Protein AF-A0AAP9Y493-F1 (afdb_monomer_lite)

Sequence (127 aa):
MAGSSLLEVAIALLLLAGATVGVLGAQLAMRHVEADLSRRAQAWRLADSRAELARSESVPTVDWARAAPDLPGARFDTSARDGHALVTVSWRRGGHGAAPAVCKPRVSGTRQPAGCVALAYAAELSP

Radius of gyration: 23.98 Å; chains: 1; bounding box: 55×29×78 Å

Secondary structure (DSSP, 8-state):
-HHHHHHHHHHHHHHHHHHHHHHHHHHHHHHHHHHHHHHHHHHHHHHHHHHHHHHTT------TTTT-TTSTT-EEEEEEETTEEEEEEEEPPPSS-PPPS------SS-----EEEEEEE------

Organism: Burkholderia glumae (NCBI:txid337)

pLDDT: mean 80.67, std 16.14, range [41.0, 97.81]

Foldseek 3Di:
DVVVVVVVVVVVVVVVVVVVVVVVVVVVVVVLVVLVVVLVVLQVVLLVVVLVCLQVPDDPPDPSVVSRPSFAPWDWDWDDDPQWIKIKIFGADPDDDDADPDDDDDPDDDDDRRDMDMDTDHRDPDD

Structure (mmCIF, N/CA/C/O backbone):
data_AF-A0AAP9Y493-F1
#
_entry.id   AF-A0AAP9Y493-F1
#
loop_
_atom_site.group_PDB
_atom_site.id
_atom_site.type_symbol
_atom_site.label_atom_id
_atom_site.label_alt_id
_atom_site.label_comp_id
_atom_site.label_asym_id
_atom_site.label_entity_id
_atom_site.label_seq_id
_atom_site.pdbx_PDB_ins_code
_atom_site.Cartn_x
_atom_site.Cartn_y
_atom_site.Cartn_z
_atom_site.occupancy
_atom_site.B_iso_or_equiv
_atom_site.auth_seq_id
_atom_site.auth_comp_id
_atom_site.auth_asym_id
_atom_site.auth_atom_id
_atom_site.pdbx_PDB_model_num
ATOM 1 N N . MET A 1 1 ? 28.914 -5.672 -51.600 1.00 53.25 1 MET A N 1
ATOM 2 C CA . MET A 1 1 ? 27.766 -6.397 -51.005 1.00 53.25 1 MET A CA 1
ATOM 3 C C . MET A 1 1 ? 27.940 -6.740 -49.518 1.00 53.25 1 MET A C 1
ATOM 5 O O . MET A 1 1 ? 26.934 -6.802 -48.837 1.00 53.25 1 MET A O 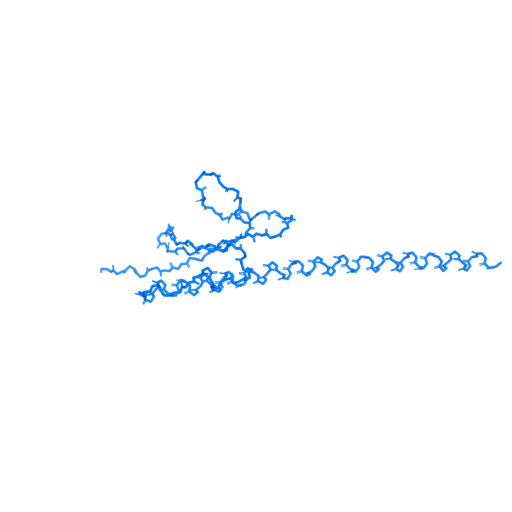1
ATOM 9 N N . ALA A 1 2 ? 29.154 -6.877 -48.960 1.00 58.97 2 ALA A N 1
ATOM 10 C CA . ALA A 1 2 ? 29.333 -7.154 -47.519 1.00 58.97 2 ALA A CA 1
ATOM 11 C C . ALA A 1 2 ? 28.956 -5.989 -46.567 1.00 58.97 2 ALA A C 1
ATOM 13 O O . ALA A 1 2 ? 28.538 -6.222 -45.438 1.00 58.97 2 ALA A O 1
ATOM 14 N N . GLY A 1 3 ? 29.065 -4.732 -47.017 1.00 61.28 3 GLY A N 1
ATOM 15 C CA . GLY A 1 3 ? 28.811 -3.553 -46.174 1.00 61.28 3 GLY A CA 1
ATOM 16 C C . GLY A 1 3 ? 27.344 -3.326 -45.782 1.00 61.28 3 GLY A C 1
ATOM 17 O O . GLY A 1 3 ? 27.093 -2.818 -44.694 1.00 61.28 3 GLY A O 1
ATOM 18 N N . SER A 1 4 ? 26.375 -3.734 -46.614 1.00 69.50 4 SER A N 1
ATOM 19 C CA . SER A 1 4 ? 24.946 -3.624 -46.269 1.00 69.50 4 SER A CA 1
ATOM 20 C C . SER A 1 4 ? 24.528 -4.669 -45.234 1.00 69.50 4 SER A C 1
ATOM 22 O O . SER A 1 4 ? 23.779 -4.348 -44.321 1.00 69.50 4 SER A O 1
ATOM 24 N N . SER A 1 5 ? 25.079 -5.885 -45.322 1.00 79.31 5 SER A N 1
ATOM 25 C CA . SER A 1 5 ? 24.807 -6.970 -44.372 1.00 79.31 5 SER A CA 1
ATOM 26 C C . SER A 1 5 ? 25.378 -6.680 -42.978 1.00 79.31 5 SER A C 1
ATOM 28 O O . SER A 1 5 ? 24.701 -6.912 -41.982 1.00 79.31 5 SER A O 1
ATOM 30 N N . LEU A 1 6 ? 26.584 -6.103 -42.881 1.00 86.50 6 LEU A N 1
ATOM 31 C CA . LEU A 1 6 ? 27.160 -5.717 -41.585 1.00 86.50 6 LEU A CA 1
ATOM 32 C C . LEU A 1 6 ? 26.374 -4.589 -40.905 1.00 86.50 6 LEU A C 1
ATOM 34 O O . LEU A 1 6 ? 26.174 -4.632 -39.693 1.00 86.50 6 LEU A O 1
ATOM 38 N N . LEU A 1 7 ? 25.910 -3.601 -41.676 1.00 90.81 7 LEU A N 1
ATOM 39 C CA . LEU A 1 7 ? 25.077 -2.522 -41.148 1.00 90.81 7 LEU A CA 1
ATOM 40 C C . LEU A 1 7 ? 23.725 -3.054 -40.656 1.00 90.81 7 LEU A C 1
ATOM 42 O O . LEU A 1 7 ? 23.280 -2.683 -39.576 1.00 90.81 7 LEU A O 1
ATOM 46 N N . GLU A 1 8 ? 23.095 -3.945 -41.418 1.00 90.75 8 GLU A N 1
ATOM 47 C CA . GLU A 1 8 ? 21.823 -4.566 -41.049 1.00 90.75 8 GLU A CA 1
ATOM 48 C C . GLU A 1 8 ? 21.942 -5.387 -39.760 1.00 90.75 8 GLU A C 1
ATOM 50 O O . GLU A 1 8 ? 21.132 -5.224 -38.847 1.00 90.75 8 GLU A O 1
ATOM 55 N N . VAL A 1 9 ? 23.004 -6.189 -39.628 1.00 94.88 9 VAL A N 1
ATOM 56 C CA . VAL A 1 9 ? 23.297 -6.931 -38.393 1.00 94.88 9 VAL A CA 1
ATOM 57 C C . VAL A 1 9 ? 23.549 -5.974 -37.227 1.00 94.88 9 VAL A C 1
ATOM 59 O O . VAL A 1 9 ? 23.018 -6.190 -36.139 1.00 94.88 9 VAL A O 1
ATOM 62 N N . ALA A 1 10 ? 24.304 -4.892 -37.433 1.00 94.62 10 ALA A N 1
ATOM 63 C CA . ALA A 1 10 ? 24.545 -3.897 -36.390 1.00 94.62 10 ALA A CA 1
ATOM 64 C C . ALA A 1 10 ? 23.242 -3.220 -35.929 1.00 94.62 10 ALA A C 1
ATOM 66 O O . ALA A 1 10 ? 23.013 -3.086 -34.728 1.00 94.62 10 ALA A O 1
ATOM 67 N N . ILE A 1 11 ? 22.358 -2.851 -36.862 1.00 94.94 11 ILE A N 1
ATOM 68 C CA . ILE A 1 11 ? 21.041 -2.281 -36.548 1.00 94.94 11 ILE A CA 1
ATOM 69 C C . ILE A 1 11 ? 20.187 -3.300 -35.788 1.00 94.94 11 ILE A C 1
ATOM 71 O O . ILE A 1 11 ? 19.616 -2.958 -34.754 1.00 94.94 11 ILE A O 1
ATOM 75 N N . ALA A 1 12 ? 20.131 -4.554 -36.243 1.00 96.25 12 ALA A N 1
ATOM 76 C CA . ALA A 1 12 ? 19.380 -5.609 -35.570 1.00 96.25 12 ALA A CA 1
ATOM 77 C C . ALA A 1 12 ? 19.870 -5.830 -34.129 1.00 96.25 12 ALA A C 1
ATOM 79 O O . ALA A 1 12 ? 19.057 -5.941 -33.212 1.00 96.25 12 ALA A O 1
ATOM 80 N N . LEU A 1 13 ? 21.189 -5.822 -33.907 1.00 96.62 13 LEU A N 1
ATOM 81 C CA . LEU A 1 13 ? 21.783 -5.939 -32.575 1.00 96.62 13 LEU A CA 1
ATOM 82 C C . LEU A 1 13 ? 21.454 -4.736 -31.683 1.00 96.62 13 LEU A C 1
ATOM 84 O O . LEU A 1 13 ? 21.138 -4.925 -30.510 1.00 96.62 13 LEU A O 1
ATOM 88 N N . LEU A 1 14 ? 21.474 -3.514 -32.224 1.00 97.50 14 LEU A N 1
ATOM 89 C CA . LEU A 1 14 ? 21.091 -2.310 -31.479 1.00 97.50 14 LEU A CA 1
ATOM 90 C C . LEU A 1 14 ? 19.608 -2.328 -31.088 1.00 97.50 14 LEU A C 1
ATOM 92 O O . LEU A 1 14 ? 19.272 -2.011 -29.947 1.00 97.50 14 LEU A O 1
ATOM 96 N N . LEU A 1 15 ? 18.725 -2.743 -31.999 1.00 97.81 15 LEU A N 1
ATOM 97 C CA . LEU A 1 15 ? 17.295 -2.885 -31.719 1.00 97.81 15 LEU A CA 1
ATOM 98 C C . LEU A 1 15 ? 17.032 -3.976 -30.675 1.00 97.81 15 LEU A C 1
ATOM 100 O O . LEU A 1 15 ? 16.255 -3.759 -29.745 1.00 97.81 15 LEU A O 1
ATOM 104 N N . LEU A 1 16 ? 17.717 -5.117 -30.780 1.00 97.44 16 LEU A N 1
ATOM 105 C CA . LEU A 1 16 ? 17.619 -6.204 -29.808 1.00 97.44 16 LEU A CA 1
ATOM 106 C C . LEU A 1 16 ? 18.117 -5.767 -28.421 1.00 97.44 16 LEU A C 1
ATOM 108 O O . LEU A 1 16 ? 17.470 -6.041 -27.408 1.00 97.44 16 LEU A O 1
ATOM 112 N N . ALA A 1 17 ? 19.231 -5.038 -28.362 1.00 97.31 17 ALA A N 1
ATOM 113 C CA . ALA A 1 17 ? 19.741 -4.475 -27.117 1.00 97.31 17 ALA A CA 1
ATOM 114 C C . ALA A 1 17 ? 18.747 -3.470 -26.508 1.00 97.31 17 ALA A C 1
ATOM 116 O O . ALA A 1 17 ? 18.425 -3.558 -25.325 1.00 97.31 17 ALA A O 1
ATOM 117 N N . GLY A 1 18 ? 18.180 -2.568 -27.314 1.00 97.75 18 GLY A N 1
ATOM 118 C CA . GLY A 1 18 ? 17.153 -1.630 -26.855 1.00 97.75 18 GLY A CA 1
ATOM 119 C C . GLY A 1 18 ? 15.910 -2.337 -26.306 1.00 97.75 18 GLY A C 1
ATOM 120 O O . GLY A 1 18 ? 15.422 -1.997 -25.226 1.00 97.75 18 GLY A O 1
ATOM 121 N N . ALA A 1 19 ? 15.436 -3.371 -27.004 1.00 97.38 19 ALA A N 1
ATOM 122 C CA . ALA A 1 19 ? 14.290 -4.166 -26.575 1.00 97.38 19 ALA A CA 1
ATOM 123 C C . ALA A 1 19 ? 14.550 -4.883 -25.241 1.00 97.38 19 ALA A C 1
ATOM 125 O O . ALA A 1 19 ? 13.704 -4.843 -24.348 1.00 97.38 19 ALA A O 1
ATOM 126 N N . THR A 1 20 ? 15.726 -5.494 -25.063 1.00 97.69 20 THR A N 1
ATOM 127 C CA . THR A 1 20 ? 16.064 -6.194 -23.810 1.00 97.69 20 THR A CA 1
ATOM 128 C C . THR A 1 20 ? 16.155 -5.236 -22.621 1.00 97.69 20 THR A C 1
ATOM 130 O O . THR A 1 20 ? 15.603 -5.538 -21.562 1.00 97.69 20 THR A O 1
ATOM 133 N N . VAL A 1 21 ? 16.748 -4.049 -22.795 1.00 97.69 21 VAL A N 1
ATOM 134 C CA . VAL A 1 21 ? 16.772 -3.001 -21.758 1.00 97.69 21 VAL A CA 1
ATOM 135 C C . VAL A 1 21 ? 15.354 -2.550 -21.395 1.00 97.69 21 VAL A C 1
ATOM 137 O O . VAL A 1 21 ? 15.032 -2.442 -20.210 1.00 97.69 21 VAL A O 1
ATOM 140 N N . GLY A 1 22 ? 14.485 -2.346 -22.389 1.00 97.12 22 GLY A N 1
ATOM 141 C CA . GLY A 1 22 ? 13.082 -1.989 -22.160 1.00 97.12 22 GLY A CA 1
ATOM 142 C C . GLY A 1 22 ? 12.327 -3.049 -21.351 1.00 97.12 22 GLY A C 1
ATOM 143 O O . GLY A 1 22 ? 11.646 -2.721 -20.377 1.00 97.12 22 GLY A O 1
ATOM 144 N N . VAL A 1 23 ? 12.499 -4.328 -21.699 1.00 97.81 23 VAL A N 1
ATOM 145 C CA . VAL A 1 23 ? 11.873 -5.452 -20.986 1.00 97.81 23 VAL A CA 1
ATOM 146 C C . VAL A 1 23 ? 12.373 -5.546 -19.543 1.00 97.81 23 VAL A C 1
ATOM 148 O O . VAL A 1 23 ? 11.561 -5.686 -18.627 1.00 97.81 23 VAL A O 1
ATOM 151 N N . LEU A 1 24 ? 13.683 -5.425 -19.309 1.00 97.44 24 LEU A N 1
ATOM 152 C CA . LEU A 1 24 ? 14.253 -5.446 -17.958 1.00 97.44 24 LEU A CA 1
ATOM 153 C C . LEU A 1 24 ? 13.736 -4.280 -17.106 1.00 97.44 24 LEU A C 1
ATOM 155 O O . LEU A 1 24 ? 13.361 -4.480 -15.950 1.00 97.44 24 LEU A O 1
ATOM 159 N N . GLY A 1 25 ? 13.646 -3.081 -17.686 1.00 95.44 25 GLY A N 1
ATOM 160 C CA . GLY A 1 25 ? 13.064 -1.916 -17.021 1.00 95.44 25 GLY A CA 1
ATOM 161 C C . GLY A 1 25 ? 11.608 -2.145 -16.606 1.00 95.44 25 GLY A C 1
ATOM 162 O O . GLY A 1 25 ? 11.241 -1.879 -15.460 1.00 95.44 25 GLY A O 1
ATOM 163 N N . ALA A 1 26 ? 10.790 -2.710 -17.500 1.00 95.06 26 ALA A N 1
ATOM 164 C CA . ALA A 1 26 ? 9.398 -3.043 -17.202 1.00 95.06 26 ALA A CA 1
ATOM 165 C C . ALA A 1 26 ? 9.276 -4.099 -16.089 1.00 95.06 26 ALA A C 1
ATOM 167 O O . ALA A 1 26 ? 8.447 -3.954 -15.191 1.00 95.06 26 ALA A O 1
ATOM 168 N N . GLN A 1 27 ? 10.122 -5.133 -16.099 1.00 96.31 27 GLN A N 1
ATOM 169 C CA . GLN A 1 27 ? 10.119 -6.162 -15.054 1.00 96.31 27 GLN A CA 1
ATOM 170 C C . GLN A 1 27 ? 10.488 -5.596 -13.681 1.00 96.31 27 GLN A C 1
ATOM 172 O O . GLN A 1 27 ? 9.819 -5.902 -12.694 1.00 96.31 27 GLN A O 1
ATOM 177 N N . LEU A 1 28 ? 11.500 -4.729 -13.608 1.00 94.38 28 LEU A N 1
ATOM 178 C CA . LEU A 1 28 ? 11.867 -4.050 -12.364 1.00 94.38 28 LEU A CA 1
ATOM 179 C C . LEU A 1 28 ? 10.721 -3.172 -11.847 1.00 94.38 28 LEU A C 1
ATOM 181 O O . LEU A 1 28 ? 10.393 -3.220 -10.659 1.00 94.38 28 LEU A O 1
ATOM 185 N N . ALA A 1 29 ? 10.061 -2.424 -12.735 1.00 89.38 29 ALA A N 1
ATOM 186 C CA . ALA A 1 29 ? 8.899 -1.619 -12.374 1.00 89.38 29 ALA A CA 1
ATOM 187 C C . ALA A 1 29 ? 7.750 -2.482 -11.821 1.00 89.38 29 ALA A C 1
ATOM 189 O O . ALA A 1 29 ? 7.205 -2.165 -10.762 1.00 89.38 29 ALA A O 1
ATOM 190 N N . MET A 1 30 ? 7.428 -3.607 -12.471 1.00 93.62 30 MET A N 1
ATOM 191 C CA . MET A 1 30 ? 6.396 -4.540 -11.997 1.00 93.62 30 MET A CA 1
ATOM 192 C C . MET A 1 30 ? 6.735 -5.124 -10.622 1.00 93.62 30 MET A C 1
ATOM 194 O O . MET A 1 30 ? 5.891 -5.104 -9.728 1.00 93.62 30 MET A O 1
ATOM 198 N N . ARG A 1 31 ? 7.987 -5.545 -10.397 1.00 91.12 31 ARG A N 1
ATOM 199 C CA . ARG A 1 31 ? 8.442 -6.046 -9.087 1.00 91.12 31 ARG A CA 1
ATOM 200 C C . ARG A 1 31 ? 8.283 -5.014 -7.973 1.00 91.12 31 ARG A C 1
ATOM 202 O O . ARG A 1 31 ? 7.900 -5.363 -6.857 1.00 91.12 31 ARG A O 1
ATOM 209 N N . HIS A 1 32 ? 8.546 -3.741 -8.261 1.00 87.75 32 HIS A N 1
ATOM 210 C CA . HIS A 1 32 ? 8.330 -2.670 -7.289 1.00 87.75 32 HIS A CA 1
ATOM 211 C C . HIS A 1 32 ? 6.848 -2.458 -6.962 1.00 87.75 32 HIS A C 1
ATOM 213 O O . HIS A 1 32 ? 6.517 -2.217 -5.800 1.00 87.75 32 HIS A O 1
ATOM 219 N N . VAL A 1 33 ? 5.959 -2.578 -7.953 1.00 86.81 33 VAL A N 1
ATOM 220 C CA . VAL A 1 33 ? 4.507 -2.480 -7.744 1.00 86.81 33 VAL A CA 1
ATOM 221 C C . VAL A 1 33 ? 3.987 -3.668 -6.931 1.00 86.81 33 VAL A C 1
ATOM 223 O O . VAL A 1 33 ? 3.275 -3.458 -5.950 1.00 86.81 33 VAL A O 1
ATOM 226 N N . GLU A 1 34 ? 4.394 -4.896 -7.264 1.00 90.75 34 GLU A N 1
ATOM 227 C CA . GLU A 1 34 ? 4.037 -6.113 -6.515 1.00 90.75 34 GLU A CA 1
ATOM 228 C C . GLU A 1 34 ? 4.428 -6.004 -5.036 1.00 90.75 34 GLU A C 1
ATOM 230 O O . GLU A 1 34 ? 3.621 -6.293 -4.150 1.00 90.75 34 GLU A O 1
ATOM 235 N N . ALA A 1 35 ? 5.644 -5.524 -4.758 1.00 87.81 35 ALA A N 1
ATOM 236 C CA . ALA A 1 35 ? 6.130 -5.330 -3.396 1.00 87.81 35 ALA A CA 1
ATOM 237 C C . ALA A 1 35 ? 5.362 -4.240 -2.622 1.00 87.81 35 ALA A C 1
ATOM 239 O O . ALA A 1 35 ? 5.256 -4.311 -1.398 1.00 87.81 35 ALA A O 1
ATOM 240 N N . ASP A 1 36 ? 4.834 -3.212 -3.295 1.00 85.62 36 ASP A N 1
ATOM 241 C CA . ASP A 1 36 ? 3.993 -2.200 -2.638 1.00 85.62 36 ASP A CA 1
ATOM 242 C C . ASP A 1 36 ? 2.604 -2.763 -2.314 1.00 85.62 36 ASP A C 1
ATOM 244 O O . ASP A 1 36 ? 2.081 -2.546 -1.218 1.00 85.62 36 ASP A O 1
ATOM 248 N N . LEU A 1 37 ? 2.018 -3.521 -3.245 1.00 88.19 37 LEU A N 1
ATOM 249 C CA . LEU A 1 37 ? 0.710 -4.146 -3.063 1.00 88.19 37 LEU A CA 1
ATOM 250 C C . LEU A 1 37 ? 0.733 -5.208 -1.960 1.00 88.19 37 LEU A C 1
ATOM 252 O O . LEU A 1 37 ? -0.177 -5.231 -1.130 1.00 88.19 37 LEU A O 1
ATOM 256 N N . SER A 1 38 ? 1.779 -6.037 -1.890 1.00 91.19 38 SER A N 1
ATOM 257 C CA . SER A 1 38 ? 1.911 -7.063 -0.848 1.00 91.19 38 SER A CA 1
ATOM 258 C C . SER A 1 38 ? 1.984 -6.454 0.556 1.00 91.19 38 SER A C 1
ATOM 260 O O . SER A 1 38 ? 1.272 -6.901 1.459 1.00 91.19 38 SER A O 1
ATOM 262 N N . ARG A 1 39 ? 2.749 -5.366 0.724 1.00 90.88 39 ARG A N 1
ATOM 263 C CA . ARG A 1 39 ? 2.811 -4.597 1.978 1.00 90.88 39 ARG A CA 1
ATOM 264 C C . ARG A 1 39 ? 1.451 -4.017 2.350 1.00 90.88 39 ARG A C 1
ATOM 266 O O . ARG A 1 39 ? 1.014 -4.161 3.487 1.00 90.88 39 ARG A O 1
ATOM 273 N N . ARG A 1 40 ? 0.733 -3.409 1.401 1.00 90.81 40 ARG A N 1
ATOM 274 C CA . ARG A 1 40 ? -0.623 -2.890 1.665 1.00 90.81 40 ARG A CA 1
ATOM 275 C C . ARG A 1 40 ? -1.591 -3.999 2.070 1.00 90.81 40 ARG A C 1
ATOM 277 O O . ARG A 1 40 ? -2.355 -3.813 3.010 1.00 90.81 40 ARG A O 1
ATOM 284 N N . ALA A 1 41 ? -1.542 -5.152 1.405 1.00 92.62 41 ALA A N 1
ATOM 285 C CA . ALA A 1 41 ? -2.385 -6.297 1.737 1.00 92.62 41 ALA A CA 1
ATOM 286 C C . ALA A 1 41 ? -2.086 -6.855 3.140 1.00 92.62 41 ALA A C 1
ATOM 288 O O . ALA A 1 41 ? -2.999 -7.245 3.866 1.00 92.62 41 ALA A O 1
ATOM 289 N N . GLN A 1 42 ? -0.817 -6.884 3.556 1.00 93.38 42 GLN A N 1
ATOM 290 C CA . GLN A 1 42 ? -0.451 -7.238 4.930 1.00 93.38 42 GLN A CA 1
ATOM 291 C C . GLN A 1 42 ? -0.952 -6.196 5.938 1.00 93.38 42 GLN A C 1
ATOM 293 O O . GLN A 1 42 ? -1.520 -6.570 6.961 1.00 93.38 42 GLN A O 1
ATOM 298 N N . ALA A 1 43 ? -0.797 -4.904 5.641 1.00 92.69 43 ALA A N 1
ATOM 299 C CA . ALA A 1 43 ? -1.264 -3.833 6.514 1.00 92.69 43 ALA A CA 1
ATOM 300 C C . ALA A 1 43 ? -2.785 -3.892 6.740 1.00 92.69 43 ALA A C 1
ATOM 302 O O . ALA A 1 43 ? -3.230 -3.722 7.872 1.00 92.69 43 ALA A O 1
ATOM 303 N N . TRP A 1 44 ? -3.570 -4.200 5.699 1.00 94.31 44 TRP A N 1
ATOM 304 C CA . TRP A 1 44 ? -5.017 -4.410 5.824 1.00 94.31 44 TRP A CA 1
ATOM 305 C C . TRP A 1 44 ? -5.367 -5.591 6.727 1.00 94.31 44 TRP A C 1
ATOM 307 O O . TRP A 1 44 ? -6.195 -5.437 7.618 1.00 94.31 44 TRP A O 1
ATOM 317 N N . ARG A 1 45 ? -4.699 -6.739 6.559 1.00 94.69 45 ARG A N 1
ATOM 318 C CA . ARG A 1 45 ? -4.917 -7.917 7.417 1.00 94.69 45 ARG A CA 1
ATOM 319 C C . ARG A 1 45 ? -4.609 -7.631 8.886 1.00 94.69 45 ARG A C 1
ATOM 321 O O . ARG A 1 45 ? -5.356 -8.047 9.763 1.00 94.69 45 ARG A O 1
ATOM 328 N N . LEU A 1 46 ? -3.535 -6.889 9.155 1.00 94.19 46 LEU A N 1
ATOM 329 C CA . LEU A 1 46 ? -3.173 -6.496 10.517 1.00 94.19 46 LEU A CA 1
ATOM 330 C C . LEU A 1 46 ? -4.152 -5.476 11.112 1.00 94.19 46 LEU A C 1
ATOM 332 O O . LEU A 1 46 ? -4.465 -5.562 12.298 1.00 94.19 46 LEU A O 1
ATOM 336 N N . ALA A 1 47 ? -4.641 -4.524 10.310 1.00 92.81 47 ALA A N 1
ATOM 337 C CA . ALA A 1 47 ? -5.662 -3.572 10.744 1.00 92.81 47 ALA A CA 1
ATOM 338 C C . ALA A 1 47 ? -6.960 -4.291 11.139 1.00 92.81 47 ALA A C 1
ATOM 340 O O . ALA A 1 47 ? -7.524 -3.996 12.189 1.00 92.81 47 ALA A O 1
ATOM 341 N N . ASP A 1 48 ? -7.373 -5.267 10.330 1.00 93.19 48 ASP A N 1
ATOM 342 C CA . ASP A 1 48 ? -8.550 -6.099 10.566 1.00 93.19 48 ASP A CA 1
ATOM 343 C C . ASP A 1 48 ? -8.406 -6.957 11.828 1.00 93.19 48 ASP A C 1
ATOM 345 O O . ASP A 1 48 ? -9.211 -6.844 12.748 1.00 93.19 48 ASP A O 1
ATOM 349 N N . SER A 1 49 ? -7.296 -7.692 11.967 1.00 92.50 49 SER A N 1
ATOM 350 C CA . SER A 1 49 ? -7.014 -8.485 13.177 1.00 92.50 49 SER A CA 1
ATOM 351 C C . SER A 1 49 ? -6.989 -7.632 14.449 1.00 92.50 49 SER A C 1
ATOM 353 O O . SER A 1 49 ? -7.394 -8.081 15.519 1.00 92.50 49 SER A O 1
ATOM 355 N N . ARG A 1 50 ? -6.511 -6.385 14.356 1.00 90.62 50 ARG A N 1
ATOM 356 C CA . ARG A 1 50 ? -6.517 -5.447 15.481 1.00 90.62 50 ARG A CA 1
ATOM 357 C C . ARG A 1 50 ? -7.919 -4.920 15.787 1.00 90.62 50 ARG A C 1
ATOM 359 O O . ARG A 1 50 ? -8.222 -4.721 16.959 1.00 90.62 50 ARG A O 1
ATOM 366 N N . ALA A 1 51 ? -8.751 -4.689 14.773 1.00 89.88 51 ALA A N 1
ATOM 367 C CA . ALA A 1 51 ? -10.148 -4.305 14.958 1.00 89.88 51 ALA A CA 1
ATOM 368 C C . ALA A 1 51 ? -10.967 -5.445 15.586 1.00 89.88 51 ALA A C 1
ATOM 370 O O . ALA A 1 51 ? -11.779 -5.185 16.468 1.00 89.88 51 ALA A O 1
ATOM 371 N N . GLU A 1 52 ? -10.721 -6.693 15.183 1.00 89.75 52 GLU A N 1
ATOM 372 C CA . GLU A 1 52 ? -11.297 -7.886 15.819 1.00 89.75 52 GLU A CA 1
ATOM 373 C C . GLU A 1 52 ? -10.859 -8.006 17.284 1.00 89.75 52 GLU A C 1
ATOM 375 O O . GLU A 1 52 ? -11.703 -8.118 18.168 1.00 89.75 52 GLU A O 1
ATOM 380 N N . LEU A 1 53 ? -9.554 -7.880 17.569 1.00 88.88 53 LEU A N 1
ATOM 381 C CA . LEU A 1 53 ? -9.039 -7.945 18.943 1.00 88.88 53 LEU A CA 1
ATOM 382 C C . LEU A 1 53 ? -9.610 -6.831 19.836 1.00 88.88 53 LEU A C 1
ATOM 384 O O . LEU A 1 53 ? -9.851 -7.038 21.023 1.00 88.88 53 LEU A O 1
ATOM 388 N N . ALA A 1 54 ? -9.806 -5.639 19.269 1.00 86.56 54 ALA A N 1
ATOM 389 C CA . ALA A 1 54 ? -10.416 -4.521 19.979 1.00 86.56 54 ALA A CA 1
ATOM 390 C C . ALA A 1 54 ? -11.899 -4.772 20.291 1.00 86.56 54 ALA A C 1
ATOM 392 O O . ALA A 1 54 ? -12.380 -4.297 21.315 1.00 86.56 54 ALA A O 1
ATOM 393 N N . ARG A 1 55 ? -12.607 -5.527 19.440 1.00 85.38 55 ARG A N 1
ATOM 394 C CA . ARG A 1 55 ? -14.004 -5.926 19.661 1.00 85.38 55 ARG A CA 1
ATOM 395 C C . ARG A 1 55 ? -14.153 -7.082 20.643 1.00 85.38 55 ARG A C 1
ATOM 397 O O . ARG A 1 55 ? -15.163 -7.151 21.324 1.00 85.38 55 ARG A O 1
ATOM 404 N N . SER A 1 56 ? -13.168 -7.971 20.755 1.00 85.00 56 SER A N 1
ATOM 405 C CA . SER A 1 56 ? -13.248 -9.133 21.649 1.00 85.00 56 SER A CA 1
ATOM 406 C C . SER A 1 56 ? -12.958 -8.833 23.127 1.00 85.00 56 SER A C 1
ATOM 408 O O . SER A 1 56 ? -12.830 -9.780 23.900 1.00 85.00 56 SER A O 1
ATOM 410 N N . GLU A 1 57 ? -12.776 -7.560 23.516 1.00 71.25 57 GLU A N 1
ATOM 411 C CA . GLU A 1 57 ? -12.401 -7.095 24.875 1.00 71.25 57 GLU A CA 1
ATOM 412 C C . GLU A 1 57 ? -11.193 -7.825 25.499 1.00 71.25 57 GLU A C 1
ATOM 414 O O . GLU A 1 57 ? -10.929 -7.783 26.702 1.00 71.25 57 GLU A O 1
ATOM 419 N N . SER A 1 58 ? -10.415 -8.509 24.667 1.00 71.56 58 SER A N 1
ATOM 420 C CA . SER A 1 58 ? -9.315 -9.357 25.099 1.00 71.56 58 SER A CA 1
ATOM 421 C C . SER A 1 58 ? -8.082 -8.521 25.422 1.00 71.56 58 SER A C 1
ATOM 423 O O . SER A 1 58 ? -7.739 -7.589 24.692 1.00 71.56 58 SER A O 1
ATOM 425 N N . VAL A 1 59 ? -7.369 -8.897 26.487 1.00 66.69 59 VAL A N 1
ATOM 426 C CA . VAL A 1 59 ? -6.126 -8.230 26.898 1.00 66.69 59 VAL A CA 1
ATOM 427 C C . VAL A 1 59 ? -5.130 -8.224 25.727 1.00 66.69 59 VAL A C 1
ATOM 429 O O . VAL A 1 59 ? -4.886 -9.282 25.138 1.00 66.69 59 VAL A O 1
ATOM 432 N N . PRO A 1 60 ? -4.525 -7.073 25.374 1.00 67.38 60 PRO A N 1
ATOM 433 C CA . PRO A 1 60 ? -3.600 -6.991 24.252 1.00 67.38 60 PRO A CA 1
ATOM 434 C C . PRO A 1 60 ? -2.305 -7.750 24.568 1.00 67.38 60 PRO A C 1
ATOM 436 O O . PRO A 1 60 ? -1.386 -7.224 25.186 1.00 67.38 60 PRO A O 1
ATOM 439 N N . THR A 1 61 ? -2.232 -9.002 24.122 1.00 78.00 61 THR A N 1
ATOM 440 C CA . THR A 1 61 ? -1.052 -9.877 24.242 1.00 78.00 61 THR A CA 1
ATOM 441 C C . THR A 1 61 ? -0.173 -9.866 22.991 1.00 78.00 61 THR A C 1
ATOM 443 O O . THR A 1 61 ? 0.941 -10.388 23.007 1.00 78.00 61 THR A O 1
ATOM 446 N N . VAL A 1 62 ? -0.653 -9.267 21.897 1.00 85.25 62 VAL A N 1
ATOM 447 C CA . VAL A 1 62 ? 0.032 -9.275 20.602 1.00 85.25 62 VAL A CA 1
ATOM 448 C C . VAL A 1 62 ? 1.072 -8.156 20.530 1.00 85.25 62 VAL A C 1
ATOM 450 O O . VAL A 1 62 ? 0.739 -6.969 20.562 1.00 85.25 62 VAL A O 1
ATOM 453 N N . ASP A 1 63 ? 2.338 -8.534 20.348 1.00 87.56 63 ASP A N 1
ATOM 454 C CA . ASP A 1 63 ? 3.398 -7.609 19.940 1.00 87.56 63 ASP A CA 1
ATOM 455 C C . ASP A 1 63 ? 3.241 -7.276 18.448 1.00 87.56 63 ASP A C 1
ATOM 4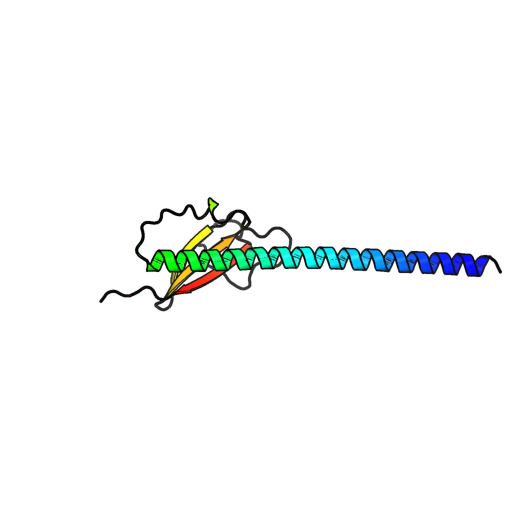57 O O . ASP A 1 63 ? 3.782 -7.937 17.557 1.00 87.56 63 ASP A O 1
ATOM 461 N N . TRP A 1 64 ? 2.463 -6.230 18.173 1.00 84.62 64 TRP A N 1
ATOM 462 C CA . TRP A 1 64 ? 2.149 -5.782 16.816 1.00 84.62 64 TRP A CA 1
ATOM 463 C C . TRP A 1 64 ? 3.372 -5.322 16.017 1.00 84.62 64 TRP A C 1
ATOM 465 O O . TRP A 1 64 ? 3.361 -5.403 14.789 1.00 84.62 64 TRP A O 1
ATOM 475 N N . ALA A 1 65 ? 4.439 -4.868 16.684 1.00 77.94 65 ALA A N 1
ATOM 476 C CA . ALA A 1 65 ? 5.674 -4.497 16.002 1.00 77.94 65 ALA A CA 1
ATOM 477 C C . ALA A 1 65 ? 6.393 -5.739 15.453 1.00 77.94 65 ALA A C 1
ATOM 479 O O . ALA A 1 65 ? 6.916 -5.699 14.339 1.00 77.94 65 ALA A O 1
ATOM 480 N N . ARG A 1 66 ? 6.366 -6.858 16.193 1.00 85.31 66 ARG A N 1
ATOM 481 C CA . ARG A 1 66 ? 6.862 -8.160 15.711 1.00 85.31 66 ARG A CA 1
ATOM 482 C C . ARG A 1 66 ? 5.927 -8.831 14.708 1.00 85.31 66 ARG A C 1
ATOM 484 O O . ARG A 1 66 ? 6.406 -9.548 13.838 1.00 85.31 66 ARG A O 1
ATOM 491 N N . ALA A 1 67 ? 4.621 -8.584 14.794 1.00 86.88 67 ALA A N 1
ATOM 492 C CA . ALA A 1 67 ? 3.626 -9.158 13.884 1.00 86.88 67 ALA A CA 1
ATOM 493 C C . ALA A 1 67 ? 3.693 -8.602 12.444 1.00 86.88 67 ALA A C 1
ATOM 495 O O . ALA A 1 67 ? 3.000 -9.100 11.558 1.00 86.88 67 ALA A O 1
ATOM 496 N N . ALA A 1 68 ? 4.514 -7.577 12.198 1.00 89.56 68 ALA A N 1
ATOM 497 C CA . ALA A 1 68 ? 4.573 -6.847 10.934 1.00 89.56 68 ALA A CA 1
ATOM 498 C C . ALA A 1 68 ? 5.985 -6.837 10.301 1.00 89.56 68 ALA A C 1
ATOM 500 O O . ALA A 1 68 ? 6.521 -5.759 10.028 1.00 89.56 68 ALA A O 1
ATOM 501 N N . PRO A 1 69 ? 6.611 -8.007 10.053 1.00 88.50 69 PRO A N 1
ATOM 502 C CA . PRO A 1 69 ? 8.005 -8.088 9.609 1.00 88.50 69 PRO A CA 1
ATOM 503 C C . PRO A 1 69 ? 8.258 -7.410 8.253 1.00 88.50 69 PRO A C 1
ATOM 505 O O . PRO A 1 69 ? 9.326 -6.828 8.059 1.00 88.50 69 PRO A O 1
ATOM 508 N N . ASP A 1 70 ? 7.277 -7.404 7.342 1.00 88.00 70 ASP A N 1
ATOM 509 C CA . ASP A 1 70 ? 7.445 -6.816 6.001 1.00 88.00 70 ASP A CA 1
ATOM 510 C C . ASP A 1 70 ? 7.022 -5.338 5.921 1.00 88.00 70 ASP A C 1
ATOM 512 O O . ASP A 1 70 ? 7.146 -4.698 4.868 1.00 88.00 70 ASP A O 1
ATOM 516 N N . LEU A 1 71 ? 6.574 -4.765 7.046 1.00 89.38 71 LEU A N 1
ATOM 517 C CA . LEU A 1 71 ? 6.221 -3.355 7.191 1.00 89.38 71 LEU A CA 1
ATOM 518 C C . LEU A 1 71 ? 7.303 -2.628 8.003 1.00 89.38 71 LEU A C 1
ATOM 520 O O . LEU A 1 71 ? 7.229 -2.523 9.229 1.00 89.38 71 LEU A O 1
ATOM 524 N N . PRO A 1 72 ? 8.333 -2.071 7.347 1.00 86.38 72 PRO A N 1
ATOM 525 C CA . PRO A 1 72 ? 9.470 -1.506 8.054 1.00 86.38 72 PRO A CA 1
ATOM 526 C C . PRO A 1 72 ? 9.050 -0.292 8.889 1.00 86.38 72 PRO A C 1
ATOM 528 O O . PRO A 1 72 ? 8.581 0.724 8.369 1.00 86.38 72 PRO A O 1
ATOM 531 N N . GLY A 1 73 ? 9.276 -0.377 10.200 1.00 85.31 73 GLY A N 1
ATOM 532 C CA . GLY A 1 73 ? 8.880 0.671 11.138 1.00 85.31 73 GLY A CA 1
ATOM 533 C C . GLY A 1 73 ? 7.366 0.825 11.264 1.00 85.31 73 GLY A C 1
ATOM 534 O O . GLY A 1 73 ? 6.906 1.958 11.416 1.00 85.31 73 GLY A O 1
ATOM 535 N N . ALA A 1 74 ? 6.623 -0.283 11.156 1.00 88.00 74 ALA A N 1
ATOM 536 C CA . ALA A 1 74 ? 5.185 -0.320 11.369 1.00 88.00 74 ALA A CA 1
ATOM 537 C C . ALA A 1 74 ? 4.787 0.355 12.687 1.00 88.00 74 ALA A C 1
ATOM 539 O O . ALA A 1 74 ? 5.432 0.180 13.724 1.00 88.00 74 ALA A O 1
ATOM 540 N N . ARG A 1 75 ? 3.707 1.127 12.640 1.00 87.25 75 ARG A N 1
ATOM 541 C CA . ARG A 1 75 ? 3.059 1.737 13.797 1.00 87.25 75 ARG A CA 1
ATOM 542 C C . ARG A 1 75 ? 1.563 1.543 13.690 1.00 87.25 75 ARG A C 1
ATOM 544 O O . ARG A 1 75 ? 1.000 1.675 12.603 1.00 87.25 75 ARG A O 1
ATOM 551 N N . PHE A 1 76 ? 0.960 1.290 14.838 1.00 87.44 76 PHE A N 1
ATOM 552 C CA . PHE A 1 76 ? -0.456 1.017 14.994 1.00 87.44 76 PHE A CA 1
ATOM 553 C C . PHE A 1 76 ? -1.040 2.098 15.881 1.00 87.44 76 PHE A C 1
ATOM 555 O O . PHE A 1 76 ? -0.505 2.362 16.956 1.00 87.44 76 PHE A O 1
ATOM 562 N N . ASP A 1 77 ? -2.113 2.713 15.416 1.00 86.62 77 ASP A N 1
ATOM 563 C CA . ASP A 1 77 ? -2.844 3.734 16.146 1.00 86.62 77 ASP A CA 1
ATOM 564 C C . ASP A 1 77 ? -4.330 3.395 16.111 1.00 86.62 77 ASP A C 1
ATOM 566 O O . ASP A 1 77 ? -4.826 2.866 15.113 1.00 86.62 77 ASP A O 1
ATOM 570 N N . THR A 1 78 ? -5.028 3.673 17.205 1.00 86.00 78 THR A N 1
ATOM 571 C CA . THR A 1 78 ? -6.481 3.533 17.275 1.00 86.00 78 THR A CA 1
ATOM 572 C C . THR A 1 78 ? -7.043 4.895 17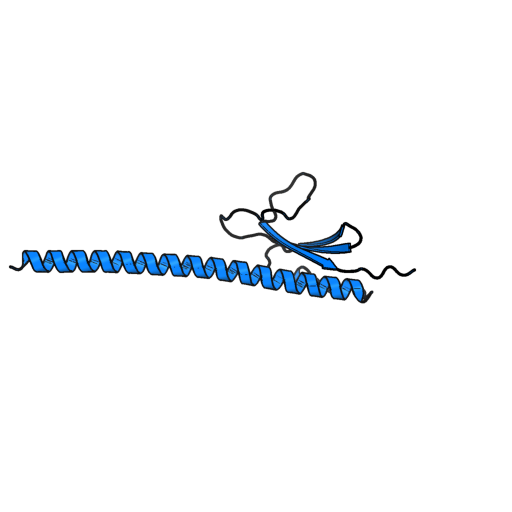.652 1.00 86.00 78 THR A C 1
ATOM 574 O O . THR A 1 78 ? -6.694 5.438 18.695 1.00 86.00 78 THR A O 1
ATOM 577 N N . SER A 1 79 ? -7.905 5.446 16.807 1.00 85.69 79 SER A N 1
ATOM 578 C CA . SER A 1 79 ? -8.586 6.723 17.043 1.00 85.69 79 SER A CA 1
ATOM 579 C C . SER A 1 79 ? -10.093 6.550 16.873 1.00 85.69 79 SER A C 1
ATOM 581 O O . SER A 1 79 ? -10.542 5.514 16.393 1.00 85.69 79 SER A O 1
ATOM 583 N N . ALA A 1 80 ? -10.884 7.538 17.278 1.00 83.75 80 ALA A N 1
ATOM 584 C CA . ALA A 1 80 ? -12.314 7.581 16.995 1.00 83.75 80 ALA A CA 1
ATOM 585 C C . ALA A 1 80 ? -12.601 8.737 16.035 1.00 83.75 80 ALA A C 1
ATOM 587 O O . ALA A 1 80 ? -12.039 9.826 16.183 1.00 83.75 80 ALA A O 1
ATOM 588 N N . ARG A 1 81 ? -13.463 8.503 15.048 1.00 79.00 81 ARG A N 1
ATOM 589 C CA . ARG A 1 81 ? -13.881 9.506 14.071 1.00 79.00 81 ARG A CA 1
ATOM 590 C C . ARG A 1 81 ? -15.319 9.245 13.645 1.00 79.00 81 ARG A C 1
ATOM 592 O O . ARG A 1 81 ? -15.651 8.124 13.279 1.00 79.00 81 ARG A O 1
ATOM 599 N N . ASP A 1 82 ? -16.151 10.283 13.689 1.00 81.44 82 ASP A N 1
ATOM 600 C CA . ASP A 1 82 ? -17.542 10.247 13.215 1.00 81.44 82 ASP A CA 1
ATOM 601 C C . ASP A 1 82 ? -18.372 9.098 13.833 1.00 81.44 82 ASP A C 1
ATOM 603 O O . ASP A 1 82 ? -19.174 8.463 13.161 1.00 81.44 82 ASP A O 1
ATOM 607 N N . GLY A 1 83 ? -18.148 8.796 15.120 1.00 80.31 83 GLY A N 1
ATOM 608 C CA . GLY A 1 83 ? -18.840 7.712 15.836 1.00 80.31 83 GLY A CA 1
ATOM 609 C C . GLY A 1 83 ? -18.293 6.302 15.576 1.00 80.31 83 GLY A C 1
ATOM 610 O O . GLY A 1 83 ? -18.788 5.345 16.162 1.00 80.31 83 GLY A O 1
ATOM 611 N N . HIS A 1 84 ? -17.249 6.163 14.756 1.00 83.81 84 HIS A N 1
ATOM 612 C CA . HIS A 1 84 ? -16.580 4.893 14.478 1.00 83.81 84 HIS A CA 1
ATOM 613 C C . HIS A 1 84 ? -15.186 4.845 15.098 1.00 83.81 84 HIS A C 1
ATOM 615 O O . HIS A 1 84 ? -14.463 5.845 15.131 1.00 83.81 84 HIS A O 1
ATOM 621 N N . ALA A 1 85 ? -14.775 3.661 15.544 1.00 87.94 85 ALA A N 1
ATOM 622 C CA . ALA A 1 85 ? -13.386 3.419 15.888 1.00 87.94 85 ALA A CA 1
ATOM 623 C C . ALA A 1 85 ? -12.584 3.173 14.601 1.00 87.94 85 ALA A C 1
ATOM 625 O O . ALA A 1 85 ? -13.061 2.552 13.656 1.00 87.94 85 ALA A O 1
ATOM 626 N N . LEU A 1 86 ? -11.360 3.684 14.547 1.00 88.31 86 LEU A N 1
ATOM 627 C CA . LEU A 1 86 ? -10.488 3.662 13.383 1.00 88.31 86 LEU A CA 1
ATOM 628 C C . LEU A 1 86 ? -9.137 3.073 13.777 1.00 88.31 86 LEU A C 1
ATOM 630 O O . LEU A 1 86 ? -8.401 3.671 14.562 1.00 88.31 86 LEU A O 1
ATOM 634 N N . VAL A 1 87 ? -8.777 1.932 13.193 1.00 90.62 87 VAL A N 1
ATOM 635 C CA . VAL A 1 87 ? -7.418 1.390 13.268 1.00 90.62 87 VAL A CA 1
ATOM 636 C C . VAL A 1 87 ? -6.605 1.940 12.108 1.00 90.62 87 VAL A C 1
ATOM 638 O O . VAL A 1 87 ? -6.938 1.711 10.950 1.00 90.62 87 VAL A O 1
ATOM 641 N N . THR A 1 88 ? -5.502 2.618 12.406 1.00 89.75 88 THR A N 1
ATOM 642 C CA . THR A 1 88 ? -4.531 3.066 11.406 1.00 89.75 88 THR A CA 1
ATOM 643 C C . THR A 1 88 ? -3.238 2.274 11.534 1.00 89.75 88 THR A C 1
ATOM 645 O O . THR A 1 88 ? -2.636 2.207 12.606 1.00 89.75 88 THR A O 1
ATOM 648 N N . VAL A 1 89 ? -2.774 1.713 10.418 1.00 90.69 89 VAL A N 1
ATOM 649 C CA . VAL A 1 89 ? -1.464 1.063 10.309 1.00 90.69 89 VAL A CA 1
ATOM 650 C C . VAL A 1 89 ? -0.607 1.891 9.369 1.00 90.69 89 VAL A C 1
ATOM 652 O O . VAL A 1 89 ? -0.988 2.128 8.226 1.00 90.69 89 VAL A O 1
ATOM 655 N N . SER A 1 90 ? 0.555 2.343 9.835 1.00 88.69 90 SER A N 1
ATOM 656 C CA . SER A 1 90 ? 1.492 3.150 9.045 1.00 88.69 90 SER A CA 1
ATOM 657 C C . SER A 1 90 ? 2.882 2.531 9.026 1.00 88.69 90 SER A C 1
ATOM 659 O O . SER A 1 90 ? 3.288 1.906 9.998 1.00 88.69 90 SER A O 1
ATOM 661 N N . TRP A 1 91 ? 3.622 2.693 7.930 1.00 88.81 91 TRP A N 1
ATOM 662 C CA . TRP A 1 91 ? 4.967 2.138 7.764 1.00 88.81 91 TRP A CA 1
ATOM 663 C C . TRP A 1 91 ? 5.857 3.042 6.902 1.00 88.81 91 TRP A C 1
ATOM 665 O O . TRP A 1 91 ? 5.409 4.006 6.265 1.00 88.81 91 TRP A O 1
ATOM 675 N N . ARG A 1 92 ? 7.162 2.753 6.884 1.00 84.38 92 ARG A N 1
ATOM 676 C CA . ARG A 1 92 ? 8.113 3.432 5.996 1.00 84.38 92 ARG A CA 1
ATOM 677 C C . ARG A 1 92 ? 8.020 2.842 4.588 1.00 84.38 92 ARG A C 1
ATOM 679 O O . ARG A 1 92 ? 8.133 1.638 4.398 1.00 84.38 92 ARG A O 1
ATOM 686 N N . ARG A 1 93 ? 7.874 3.687 3.574 1.00 75.31 93 ARG A N 1
ATOM 687 C CA . ARG A 1 93 ? 8.011 3.290 2.166 1.00 75.31 93 ARG A CA 1
ATOM 688 C C . ARG A 1 93 ? 9.492 3.361 1.795 1.00 75.31 93 ARG A C 1
ATOM 690 O O . ARG A 1 93 ? 10.153 4.343 2.123 1.00 75.31 93 ARG A O 1
ATOM 697 N N . GLY A 1 94 ? 10.015 2.325 1.147 1.00 64.56 94 GLY A N 1
ATOM 698 C CA . GLY A 1 94 ? 11.327 2.390 0.500 1.00 64.56 94 GLY A CA 1
ATOM 699 C C . GLY A 1 94 ? 11.191 2.981 -0.906 1.00 64.56 94 GLY A C 1
ATOM 700 O O . GLY A 1 94 ? 10.298 2.562 -1.639 1.00 64.56 94 GLY A O 1
ATOM 701 N N . GLY A 1 95 ? 12.063 3.923 -1.282 1.00 58.56 95 GLY A N 1
ATOM 702 C CA . GLY A 1 95 ? 12.157 4.469 -2.646 1.00 58.56 95 GLY A CA 1
ATOM 703 C C . GLY A 1 95 ? 11.406 5.786 -2.908 1.00 58.56 95 GLY A C 1
ATOM 704 O O . GLY A 1 95 ? 10.617 6.258 -2.089 1.00 58.56 95 GLY A O 1
ATOM 705 N N . HIS A 1 96 ? 11.691 6.392 -4.067 1.00 45.81 96 HIS A N 1
ATOM 706 C CA . HIS A 1 96 ? 11.108 7.655 -4.528 1.00 45.81 96 HIS A CA 1
ATOM 707 C C . HIS A 1 96 ? 9.757 7.405 -5.205 1.00 45.81 96 HIS A C 1
ATOM 709 O O . HIS A 1 96 ? 9.676 7.010 -6.362 1.00 45.81 96 HIS A O 1
ATOM 71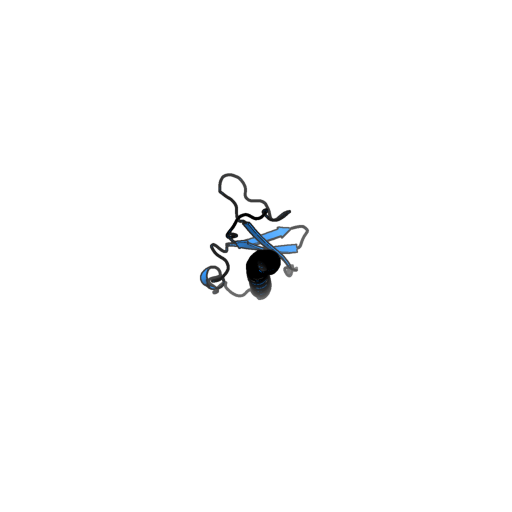5 N N . GLY A 1 97 ? 8.680 7.625 -4.462 1.00 47.91 97 GLY A N 1
ATOM 716 C CA . GLY A 1 97 ? 7.317 7.655 -4.978 1.00 47.91 97 GLY A CA 1
ATOM 717 C C . GLY A 1 97 ? 6.488 8.569 -4.090 1.00 47.91 97 GLY A C 1
ATOM 718 O O . GLY A 1 97 ? 6.764 8.666 -2.892 1.00 47.91 97 GLY A O 1
ATOM 719 N N . ALA A 1 98 ? 5.521 9.273 -4.675 1.00 50.91 98 ALA A N 1
ATOM 720 C CA . ALA A 1 98 ? 4.690 10.214 -3.936 1.00 50.91 98 ALA A CA 1
ATOM 721 C C . ALA A 1 98 ? 4.025 9.532 -2.724 1.00 50.91 98 ALA A C 1
ATOM 723 O O . ALA A 1 98 ? 3.475 8.433 -2.826 1.00 50.91 98 ALA A O 1
ATOM 724 N N . ALA A 1 99 ? 4.124 10.197 -1.571 1.00 52.06 99 ALA A N 1
ATOM 725 C CA . ALA A 1 99 ? 3.441 9.836 -0.335 1.00 52.06 99 ALA A CA 1
ATOM 726 C C . ALA A 1 99 ? 1.905 9.828 -0.538 1.00 52.06 99 ALA A C 1
ATOM 728 O O . ALA A 1 99 ? 1.410 10.513 -1.436 1.00 52.06 99 ALA A O 1
ATOM 729 N N . PRO A 1 100 ? 1.147 9.057 0.268 1.00 52.31 100 PRO A N 1
ATOM 730 C CA . PRO A 1 100 ? -0.290 8.843 0.077 1.00 52.31 100 PRO A CA 1
ATOM 731 C C . PRO A 1 100 ? -1.099 10.145 0.086 1.00 52.31 100 PRO A C 1
ATOM 733 O O . PRO A 1 100 ? -0.783 11.066 0.840 1.00 52.31 100 PRO A O 1
ATOM 736 N N . ALA A 1 101 ? -2.177 10.181 -0.712 1.00 50.09 101 ALA A N 1
ATOM 737 C CA . ALA A 1 101 ? -3.018 11.366 -0.870 1.00 50.09 101 ALA A CA 1
ATOM 738 C C . ALA A 1 101 ? -3.622 11.851 0.463 1.00 50.09 101 ALA A C 1
ATOM 740 O O . ALA A 1 101 ? -3.620 13.059 0.653 1.00 50.09 101 ALA A O 1
ATOM 741 N N . VAL A 1 102 ? -3.996 10.968 1.418 1.00 60.62 102 VAL A N 1
ATOM 742 C CA . VAL A 1 102 ? -4.050 11.283 2.871 1.00 60.62 102 VAL A CA 1
ATOM 743 C C . VAL A 1 102 ? -3.993 10.016 3.754 1.00 60.62 102 VAL A C 1
ATOM 745 O O . VAL A 1 102 ? -4.859 9.156 3.654 1.00 60.62 102 VAL A O 1
ATOM 748 N N . CYS A 1 103 ? -3.068 9.981 4.721 1.00 67.88 103 CYS A N 1
ATOM 749 C CA . CYS A 1 103 ? -3.329 9.474 6.083 1.00 67.88 103 CYS A CA 1
ATOM 750 C C . CYS A 1 103 ? -2.684 10.443 7.079 1.00 67.88 103 CYS A C 1
ATOM 752 O O . CYS A 1 103 ? -1.456 10.560 7.090 1.00 67.88 103 CYS A O 1
ATOM 754 N N . LYS A 1 104 ? -3.475 11.172 7.880 1.00 57.28 104 LYS A N 1
ATOM 755 C CA . LYS A 1 104 ? -2.986 12.164 8.861 1.00 57.28 104 LYS A CA 1
ATOM 756 C C . LYS A 1 104 ? -4.043 12.479 9.950 1.00 57.28 104 LYS A C 1
ATOM 758 O O . LYS A 1 104 ? -5.216 12.261 9.659 1.00 57.28 104 LYS A O 1
ATOM 763 N N . PRO A 1 105 ? -3.659 13.041 11.130 1.00 47.88 105 PRO A N 1
ATOM 764 C CA . PRO A 1 105 ? -2.453 13.857 11.321 1.00 47.88 105 PRO A CA 1
ATOM 765 C C . PRO A 1 105 ? -1.545 13.513 12.511 1.00 47.88 105 PRO A C 1
ATOM 767 O O . PRO A 1 105 ? -1.968 13.284 13.635 1.00 47.88 105 PRO A O 1
ATOM 770 N N . ARG A 1 106 ? -0.238 13.628 12.262 1.00 51.62 106 ARG A N 1
ATOM 771 C CA . ARG A 1 106 ? 0.779 13.802 13.302 1.00 51.62 106 ARG A CA 1
ATOM 772 C C . ARG A 1 106 ? 0.953 15.299 13.564 1.00 51.62 106 ARG A C 1
ATOM 774 O O . ARG A 1 106 ? 1.217 16.031 12.608 1.00 51.62 106 ARG A O 1
ATOM 781 N N . VAL A 1 107 ? 0.852 15.742 14.817 1.00 41.97 107 VAL A N 1
ATOM 782 C CA . VAL A 1 107 ? 1.191 17.120 15.212 1.00 41.97 107 VAL A CA 1
ATOM 783 C C . VAL A 1 107 ? 2.702 17.219 15.480 1.00 41.97 107 VAL A C 1
ATOM 785 O O . VAL A 1 107 ? 3.272 16.403 16.198 1.00 41.97 107 VAL A O 1
ATOM 788 N N . SER A 1 108 ? 3.309 18.175 14.769 1.00 41.00 108 SER A N 1
ATOM 789 C CA . SER A 1 108 ? 4.683 18.706 14.717 1.00 41.00 108 SER A CA 1
ATOM 790 C C . SER A 1 108 ? 5.892 17.835 15.096 1.00 41.00 108 SER A C 1
ATOM 792 O O . SER A 1 108 ? 6.143 17.527 16.255 1.00 41.00 108 SER A O 1
ATOM 794 N N . GLY A 1 109 ? 6.753 17.592 14.092 1.00 47.31 109 GLY A N 1
ATOM 795 C CA . GLY A 1 109 ? 8.209 17.581 14.307 1.00 47.31 109 GLY A CA 1
ATOM 796 C C . GLY A 1 109 ? 9.032 16.505 13.597 1.00 47.31 109 GLY A C 1
ATOM 797 O O . GLY A 1 109 ? 10.254 16.576 13.623 1.00 47.31 109 GLY A O 1
ATOM 798 N N . THR A 1 110 ? 8.432 15.487 12.970 1.00 49.00 110 THR A N 1
ATOM 799 C CA . THR A 1 110 ? 9.215 14.305 12.548 1.00 49.00 110 THR A CA 1
ATOM 800 C C . THR A 1 110 ? 8.862 13.763 11.161 1.00 49.00 110 THR A C 1
ATOM 802 O O . THR A 1 110 ? 7.707 13.477 10.845 1.00 49.00 110 THR A O 1
ATOM 805 N N . ARG A 1 111 ? 9.938 13.606 10.373 1.00 54.81 111 ARG A N 1
ATOM 806 C CA . ARG A 1 111 ? 10.112 12.977 9.048 1.00 54.81 111 ARG A CA 1
ATOM 807 C C . ARG A 1 111 ? 9.122 11.817 8.771 1.00 54.81 111 ARG A C 1
ATOM 809 O O . ARG A 1 111 ? 8.870 10.989 9.643 1.00 54.81 111 ARG A O 1
ATOM 816 N N . GLN A 1 112 ? 8.575 11.814 7.549 1.00 52.31 112 GLN A N 1
ATOM 817 C CA . GLN A 1 112 ? 7.387 11.098 7.033 1.00 52.31 112 GLN A CA 1
ATOM 818 C C . GLN A 1 112 ? 7.257 9.589 7.374 1.00 52.31 112 GLN A C 1
ATOM 820 O O . GLN A 1 112 ? 8.197 8.835 7.124 1.00 52.31 112 GLN A O 1
ATOM 825 N N . PRO A 1 113 ? 6.070 9.095 7.794 1.00 56.28 113 PRO A N 1
ATOM 826 C CA . PRO A 1 113 ? 5.599 7.762 7.407 1.00 56.28 113 PRO A CA 1
ATOM 827 C C . PRO A 1 113 ? 5.114 7.805 5.947 1.00 56.28 113 PRO A C 1
ATOM 829 O O . PRO A 1 113 ? 4.451 8.762 5.550 1.00 56.28 113 PRO A O 1
ATOM 832 N N . ALA A 1 114 ? 5.477 6.811 5.134 1.00 67.38 114 ALA A N 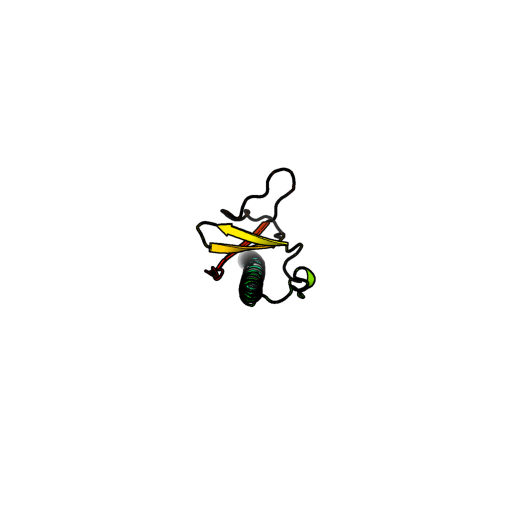1
ATOM 833 C CA . ALA A 1 114 ? 5.317 6.886 3.676 1.00 67.38 114 ALA A CA 1
ATOM 834 C C . ALA A 1 114 ? 4.374 5.821 3.073 1.00 67.38 114 ALA A C 1
ATOM 836 O O . ALA A 1 114 ? 4.103 5.862 1.876 1.00 67.38 114 ALA A O 1
ATOM 837 N N . GLY A 1 115 ? 3.813 4.922 3.887 1.00 81.00 115 GLY A N 1
ATOM 838 C CA . GLY A 1 115 ? 2.663 4.081 3.542 1.00 81.00 115 GLY A CA 1
ATOM 839 C C . GLY A 1 115 ? 1.706 3.962 4.729 1.00 81.00 115 GLY A C 1
ATOM 840 O O . GLY A 1 115 ? 2.141 4.055 5.880 1.00 81.00 115 GLY A O 1
ATOM 841 N N . CYS A 1 116 ? 0.409 3.826 4.462 1.00 86.56 116 CYS A N 1
ATOM 842 C CA . CYS A 1 116 ? -0.616 3.733 5.497 1.00 86.56 116 CYS A CA 1
ATOM 843 C C . CYS A 1 116 ? -1.911 3.081 4.985 1.00 86.56 116 CYS A C 1
ATOM 845 O O . CYS A 1 116 ? -2.228 3.181 3.798 1.00 86.56 116 CYS A O 1
ATOM 847 N N . VAL A 1 117 ? -2.657 2.452 5.895 1.00 89.56 117 VAL A N 1
ATOM 848 C CA . VAL A 1 117 ? -4.059 2.036 5.727 1.00 89.56 117 VAL A CA 1
ATOM 849 C C . VAL A 1 117 ? -4.848 2.433 6.973 1.00 89.56 117 VAL A C 1
ATOM 851 O O . VAL A 1 117 ? -4.275 2.508 8.062 1.00 89.56 117 VAL A O 1
ATOM 854 N N . ALA A 1 118 ? -6.144 2.685 6.817 1.00 89.25 118 ALA A N 1
ATOM 855 C CA . ALA A 1 118 ? -7.042 2.997 7.920 1.00 89.25 118 ALA A CA 1
ATOM 856 C C . ALA A 1 118 ? -8.350 2.211 7.756 1.00 89.25 118 ALA A C 1
ATOM 858 O O . ALA A 1 118 ? -8.985 2.298 6.706 1.00 89.25 118 ALA A O 1
ATOM 859 N N . LEU A 1 119 ? -8.725 1.440 8.778 1.00 90.06 119 LEU A N 1
ATOM 860 C CA . LEU A 1 119 ? -9.924 0.606 8.817 1.00 90.06 119 LEU A CA 1
ATOM 861 C C . LEU A 1 119 ? -10.873 1.128 9.895 1.00 90.06 119 LEU A C 1
ATOM 863 O O . LEU A 1 119 ? -10.498 1.179 11.067 1.00 90.06 119 LEU A O 1
ATOM 867 N N . ALA A 1 120 ? -12.088 1.507 9.504 1.00 90.00 120 ALA A N 1
ATOM 868 C CA . ALA A 1 120 ? -13.146 1.868 10.441 1.00 90.00 120 ALA A CA 1
ATOM 869 C C . ALA A 1 120 ? -13.925 0.616 10.872 1.00 90.00 120 ALA A C 1
ATOM 871 O O . ALA A 1 120 ? -14.180 -0.261 10.049 1.00 90.00 120 ALA A O 1
ATOM 872 N N . TYR A 1 121 ? -14.313 0.542 12.142 1.00 88.12 121 TYR A N 1
ATOM 873 C CA . TYR A 1 121 ? -15.135 -0.528 12.702 1.00 88.12 121 TYR A CA 1
ATOM 874 C C . TYR A 1 121 ? -16.109 0.024 13.751 1.00 88.12 121 TYR A C 1
ATOM 876 O O . TYR A 1 121 ? -15.892 1.090 14.337 1.00 88.12 121 TYR A O 1
ATOM 884 N N . ALA A 1 122 ? -17.211 -0.693 13.969 1.00 84.69 122 ALA A N 1
ATOM 885 C CA . ALA A 1 122 ? -18.123 -0.403 15.067 1.00 84.69 122 ALA A CA 1
ATOM 886 C C . ALA A 1 122 ? -17.471 -0.856 16.380 1.00 84.69 122 ALA A C 1
ATOM 888 O O . ALA A 1 122 ? -17.130 -2.029 16.525 1.00 84.69 122 ALA A O 1
ATOM 889 N N . ALA A 1 123 ? -17.277 0.069 17.316 1.00 69.88 123 ALA A N 1
ATOM 890 C CA . ALA A 1 123 ? -17.080 -0.297 18.711 1.00 69.88 123 ALA A CA 1
ATOM 891 C C . ALA A 1 123 ? -18.480 -0.512 19.294 1.00 69.88 123 ALA A C 1
ATOM 893 O O . ALA A 1 123 ? -19.336 0.354 19.103 1.00 69.88 123 ALA A O 1
ATOM 894 N N . GLU A 1 124 ? -18.748 -1.652 19.931 1.00 61.81 124 GLU A N 1
ATOM 895 C CA . GLU A 1 124 ? -20.017 -1.821 20.638 1.00 61.81 124 GLU A CA 1
ATOM 896 C C . GLU A 1 124 ? -20.105 -0.726 21.711 1.00 61.81 124 GLU A C 1
ATOM 898 O O . GLU A 1 124 ? -19.319 -0.690 22.656 1.00 61.81 124 GLU A O 1
ATOM 903 N N . LEU A 1 125 ? -21.020 0.232 21.528 1.00 50.97 125 LEU A N 1
ATOM 904 C CA . LEU A 1 125 ? -21.4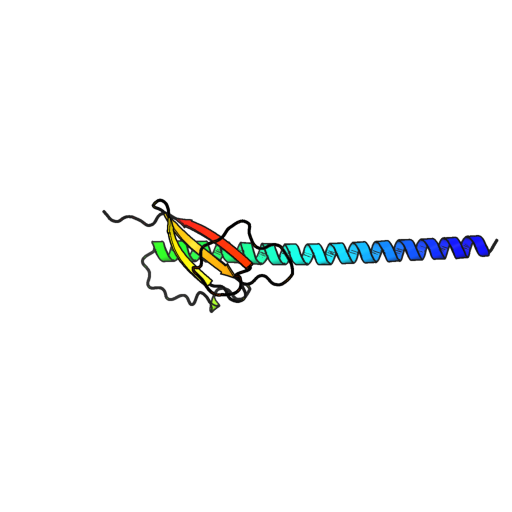78 1.060 22.634 1.00 50.97 125 LEU A CA 1
ATOM 905 C C . LEU A 1 125 ? -22.260 0.115 23.545 1.00 50.97 125 LEU A C 1
ATOM 907 O O . LEU A 1 125 ? -23.395 -0.232 23.220 1.00 50.97 125 LEU A O 1
ATOM 911 N N . SER A 1 126 ? -21.667 -0.299 24.664 1.00 42.34 126 SER A N 1
ATOM 912 C CA . SER A 1 126 ? -22.481 -0.788 25.774 1.00 42.34 126 SER A CA 1
ATOM 913 C C . SER A 1 126 ? -23.400 0.365 26.209 1.00 42.34 126 SER A C 1
ATOM 915 O O . SER A 1 126 ? -22.875 1.444 26.511 1.00 42.34 126 SER A O 1
ATOM 917 N N . PRO A 1 127 ? -24.735 0.194 26.197 1.00 47.22 127 PRO A N 1
ATOM 918 C CA . PRO A 1 127 ? -25.634 1.086 26.920 1.00 47.22 127 PRO A CA 1
ATOM 919 C C . PRO A 1 127 ? -25.417 0.986 28.437 1.00 47.22 127 PRO A C 1
ATOM 921 O O . PRO A 1 127 ? -24.876 -0.049 28.901 1.00 47.22 127 PRO A O 1
#